Protein AF-A0A3D4NQU6-F1 (afdb_monomer)

Secondary structure (DSSP, 8-state):
-HHHHHHHHHHHHHHHHHTT-THHHHHTTSSS--HHHHHHTHHHHHTTSS---S---HHHH-HHHHHHHHHHHHHHTT--TTS--HHHHHHHHHHHHHHHT-

Radius of gyration: 20.2 Å; Cα contacts (8 Å, |Δi|>4): 55; chains: 1; bounding box: 48×26×55 Å

Foldseek 3Di:
DVVVQVVLLLVLLLCCVVVVNLLLLQLVQQPDDDNVCSVVCVVCVVVVVGDTHPDDDPCSVPNVNSVVVSVVVVVVVPDDCVPPDPVNVVVVVVVVVVVVVD

pLDDT: mean 89.77, std 8.93, range [49.81, 96.5]

Mean predicted aligned error: 6.53 Å

Solvent-accessible surface area (backbone atoms only — not comparable to full-atom values): 6031 Å² total; per-residue (Å²): 111,70,68,58,50,52,52,49,54,54,48,49,52,47,49,23,57,74,70,74,38,59,64,46,60,48,38,59,43,41,65,93,56,53,81,64,45,32,63,73,45,40,68,40,44,75,70,61,79,37,77,72,43,90,61,70,58,71,69,70,66,40,56,67,64,42,48,52,51,49,51,50,52,54,53,57,72,67,59,63,62,90,82,53,51,70,66,60,51,48,54,54,48,57,60,51,55,58,66,73,74,112

Structure (mmCIF, N/CA/C/O backbone):
data_AF-A0A3D4NQU6-F1
#
_entry.id   AF-A0A3D4NQU6-F1
#
loop_
_atom_site.group_PDB
_atom_site.id
_atom_site.type_symbol
_atom_site.label_atom_id
_atom_site.label_alt_id
_atom_site.label_comp_id
_atom_site.label_asym_id
_atom_site.label_entity_id
_atom_site.label_seq_id
_atom_site.pdbx_PDB_ins_code
_atom_site.Cartn_x
_atom_site.Cartn_y
_atom_site.Cartn_z
_atom_site.occupancy
_atom_site.B_iso_or_equiv
_atom_site.auth_seq_id
_atom_site.auth_comp_id
_atom_site.auth_asym_id
_atom_site.auth_atom_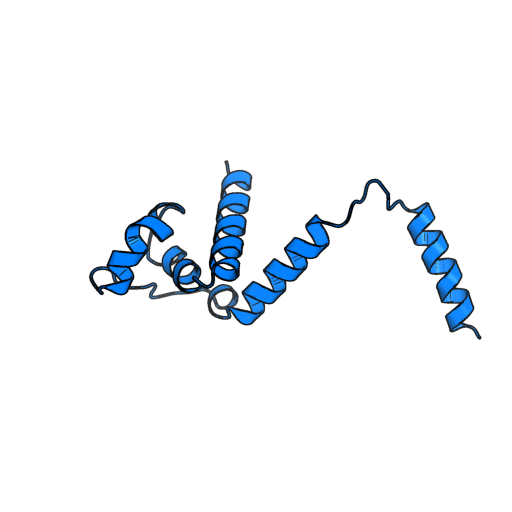id
_atom_site.pdbx_PDB_model_num
ATOM 1 N N . ALA A 1 1 ? -15.326 4.226 -13.384 1.00 73.81 1 ALA A N 1
ATOM 2 C CA . ALA A 1 1 ? -15.391 3.937 -11.933 1.00 73.81 1 ALA A CA 1
ATOM 3 C C . ALA A 1 1 ? -14.365 2.883 -11.499 1.00 73.81 1 ALA A C 1
ATOM 5 O O . ALA A 1 1 ? -13.530 3.198 -10.665 1.00 73.81 1 ALA A O 1
ATOM 6 N N . TYR A 1 2 ? -14.364 1.670 -12.073 1.00 90.25 2 TYR A N 1
ATOM 7 C CA . TYR A 1 2 ? -13.479 0.573 -11.637 1.00 90.25 2 TYR A CA 1
ATOM 8 C C . TYR A 1 2 ? -11.971 0.892 -11.706 1.00 90.25 2 TYR A C 1
ATOM 10 O O . TYR A 1 2 ? -11.275 0.768 -10.703 1.00 90.25 2 TYR A O 1
ATOM 18 N N . LEU A 1 3 ? -11.478 1.386 -12.851 1.00 94.31 3 LEU A N 1
ATOM 19 C CA . LEU A 1 3 ? -10.059 1.748 -13.020 1.00 94.31 3 LEU A CA 1
ATOM 20 C C . LEU A 1 3 ? -9.606 2.847 -12.052 1.00 94.31 3 LEU A C 1
ATOM 22 O O . LEU A 1 3 ? -8.492 2.811 -11.544 1.00 94.31 3 LEU A O 1
ATOM 26 N N . THR A 1 4 ? -10.488 3.798 -11.752 1.00 93.38 4 THR A N 1
ATOM 27 C CA . THR A 1 4 ? -10.232 4.841 -10.754 1.00 93.38 4 THR A CA 1
ATOM 28 C C . THR A 1 4 ? -10.038 4.238 -9.364 1.00 93.38 4 THR A C 1
ATOM 30 O O . THR A 1 4 ? -9.127 4.639 -8.648 1.00 93.38 4 THR A O 1
ATOM 33 N N . GLY A 1 5 ? -10.852 3.243 -8.997 1.00 93.06 5 GLY A N 1
ATOM 34 C CA . GLY A 1 5 ? -10.692 2.501 -7.746 1.00 93.06 5 GLY A CA 1
ATOM 35 C C . GLY A 1 5 ? -9.372 1.734 -7.692 1.00 93.06 5 GLY A C 1
ATOM 36 O O . GLY A 1 5 ? -8.655 1.830 -6.700 1.00 93.06 5 GLY A O 1
ATOM 37 N N . LEU A 1 6 ? -9.011 1.045 -8.780 1.00 93.81 6 LEU A N 1
ATOM 38 C CA . LEU A 1 6 ? -7.735 0.335 -8.894 1.00 93.81 6 LEU A CA 1
ATOM 39 C C . LEU A 1 6 ? -6.540 1.281 -8.712 1.00 93.81 6 LEU A C 1
ATOM 41 O O . LEU A 1 6 ? -5.649 1.000 -7.913 1.00 93.81 6 LEU A O 1
ATOM 45 N N . LEU A 1 7 ? -6.545 2.418 -9.413 1.00 93.81 7 LEU A N 1
ATOM 46 C CA . LEU A 1 7 ? -5.509 3.441 -9.278 1.00 93.81 7 LEU A CA 1
ATOM 47 C C . LEU A 1 7 ? -5.456 4.001 -7.856 1.00 93.81 7 LEU A C 1
ATOM 49 O O . LEU A 1 7 ? -4.367 4.175 -7.315 1.00 93.81 7 LEU A O 1
ATOM 53 N N . GLY A 1 8 ? -6.612 4.242 -7.235 1.00 95.44 8 GLY A N 1
ATOM 54 C CA . GLY A 1 8 ? -6.707 4.723 -5.860 1.00 95.44 8 GLY A CA 1
ATOM 55 C C . GLY A 1 8 ? -6.090 3.754 -4.851 1.00 95.44 8 GLY A C 1
ATOM 56 O O . GLY A 1 8 ? -5.239 4.160 -4.063 1.00 95.44 8 GLY A O 1
ATOM 57 N N . VAL A 1 9 ? -6.457 2.469 -4.913 1.00 95.00 9 VAL A N 1
ATOM 58 C CA . VAL A 1 9 ? -5.880 1.423 -4.050 1.00 95.00 9 VAL A CA 1
ATOM 59 C C . VAL A 1 9 ? -4.377 1.312 -4.288 1.00 95.00 9 VAL A C 1
ATOM 61 O O . VAL A 1 9 ? -3.604 1.375 -3.338 1.00 95.00 9 VAL A O 1
ATOM 64 N N . HIS A 1 10 ? -3.941 1.213 -5.548 1.00 94.69 10 HIS A N 1
ATOM 65 C CA . HIS A 1 10 ? -2.519 1.098 -5.881 1.00 94.69 10 HIS A CA 1
ATOM 66 C C . HIS A 1 10 ? -1.705 2.295 -5.368 1.00 94.69 10 HIS A C 1
ATOM 68 O O . HIS A 1 10 ? -0.608 2.133 -4.834 1.00 94.69 10 HIS A O 1
ATOM 74 N N . THR A 1 11 ? -2.266 3.499 -5.488 1.00 94.62 11 THR A N 1
ATOM 75 C CA . THR A 1 11 ? -1.650 4.735 -4.995 1.00 94.62 11 THR A CA 1
ATOM 76 C C . THR A 1 11 ? -1.562 4.736 -3.475 1.00 94.62 11 THR A C 1
ATOM 78 O O . THR A 1 11 ? -0.503 5.046 -2.938 1.00 94.62 11 THR A O 1
ATOM 81 N N . LEU A 1 1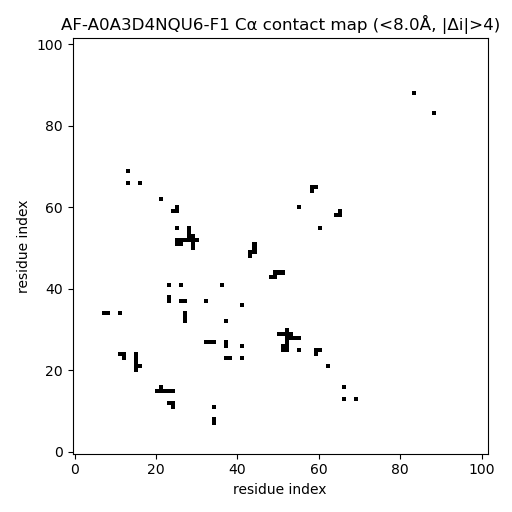2 ? -2.629 4.336 -2.778 1.00 95.25 12 LEU A N 1
ATOM 82 C CA . LEU A 1 12 ? -2.626 4.241 -1.320 1.00 95.25 12 LEU A CA 1
ATOM 83 C C . LEU A 1 12 ? -1.576 3.242 -0.825 1.00 95.25 12 LEU A C 1
ATOM 85 O O . LEU A 1 12 ? -0.791 3.591 0.050 1.00 95.25 12 LEU A O 1
ATOM 89 N N . LEU A 1 13 ? -1.494 2.050 -1.424 1.00 95.50 13 LEU A N 1
ATOM 90 C CA . LEU A 1 13 ? -0.481 1.049 -1.069 1.00 95.50 13 LEU A CA 1
ATOM 91 C C . LEU A 1 13 ? 0.943 1.593 -1.271 1.00 95.50 13 LEU A C 1
ATOM 93 O O . LEU A 1 13 ? 1.810 1.422 -0.417 1.00 95.50 13 LEU A O 1
ATOM 97 N N . ARG A 1 14 ? 1.180 2.302 -2.382 1.00 93.69 14 ARG A N 1
ATOM 98 C CA . ARG A 1 14 ? 2.468 2.941 -2.675 1.00 93.69 14 ARG A CA 1
ATOM 99 C C . ARG A 1 14 ? 2.829 4.014 -1.651 1.00 93.69 14 ARG A C 1
ATOM 101 O O . ARG A 1 14 ? 3.969 4.040 -1.195 1.00 93.69 14 ARG A O 1
ATOM 108 N N . ILE A 1 15 ? 1.884 4.887 -1.304 1.00 94.56 15 ILE A N 1
ATOM 109 C CA . ILE A 1 15 ? 2.084 5.950 -0.311 1.00 94.56 15 ILE A CA 1
ATOM 110 C C . ILE A 1 15 ? 2.340 5.342 1.071 1.00 94.56 15 ILE A C 1
ATOM 112 O O . ILE A 1 15 ? 3.297 5.737 1.724 1.00 94.56 15 ILE A O 1
ATOM 116 N N . ALA A 1 16 ? 1.557 4.339 1.475 1.00 94.88 16 ALA A N 1
ATOM 117 C CA . ALA A 1 16 ? 1.708 3.656 2.758 1.00 94.88 16 ALA A CA 1
ATOM 118 C C . ALA A 1 16 ? 3.117 3.071 2.943 1.00 94.88 16 ALA A C 1
ATOM 120 O O . ALA A 1 16 ? 3.732 3.263 3.988 1.00 94.88 16 ALA A O 1
ATOM 121 N N . ILE A 1 17 ? 3.670 2.415 1.916 1.00 93.00 17 ILE A N 1
ATOM 122 C CA . ILE A 1 17 ? 5.042 1.891 1.986 1.00 93.00 17 ILE A CA 1
ATOM 123 C C . ILE A 1 17 ? 6.082 3.015 1.942 1.00 93.00 17 ILE A C 1
ATOM 125 O O . ILE A 1 17 ? 7.024 2.996 2.731 1.00 93.00 17 ILE A O 1
ATOM 129 N N . ARG A 1 18 ? 5.920 4.001 1.049 1.00 92.25 18 ARG A N 1
ATOM 130 C CA . ARG A 1 18 ? 6.860 5.127 0.911 1.00 92.25 18 ARG A CA 1
ATOM 131 C C . ARG A 1 18 ? 6.988 5.931 2.205 1.00 92.25 18 ARG A C 1
ATOM 133 O O . ARG A 1 18 ? 8.095 6.304 2.575 1.00 92.25 18 ARG A O 1
ATOM 140 N N . ASP A 1 19 ? 5.868 6.180 2.875 1.00 94.62 19 ASP A N 1
ATOM 141 C CA . ASP A 1 19 ? 5.799 7.033 4.063 1.00 94.62 19 ASP A CA 1
ATOM 142 C C . ASP A 1 19 ? 6.037 6.234 5.362 1.00 94.62 19 ASP A C 1
ATOM 144 O O . ASP A 1 19 ? 5.863 6.767 6.455 1.00 94.62 19 ASP A O 1
ATOM 148 N N . ASN A 1 20 ? 6.459 4.965 5.255 1.00 93.12 20 ASN A N 1
ATOM 149 C CA . ASN A 1 20 ? 6.693 4.056 6.380 1.00 93.12 20 ASN A CA 1
ATOM 150 C C . ASN A 1 20 ? 5.464 3.903 7.302 1.00 93.12 20 ASN A C 1
ATOM 152 O O . ASN A 1 20 ? 5.581 3.869 8.525 1.00 93.12 20 ASN A O 1
ATOM 156 N N . ARG A 1 21 ? 4.280 3.809 6.686 1.00 94.44 21 ARG A N 1
ATOM 157 C CA . ARG A 1 21 ? 2.969 3.594 7.317 1.00 94.44 21 ARG A CA 1
ATOM 158 C C . ARG A 1 21 ? 2.332 2.269 6.844 1.00 94.44 21 ARG A C 1
ATOM 160 O O . ARG A 1 21 ? 1.232 2.281 6.279 1.00 94.44 21 ARG A O 1
ATOM 167 N N . PRO A 1 22 ? 3.016 1.113 6.966 1.00 91.81 22 PRO A N 1
ATOM 168 C CA . PRO A 1 22 ? 2.525 -0.153 6.422 1.00 91.81 22 PRO A CA 1
ATOM 169 C C . PRO A 1 22 ? 1.222 -0.646 7.068 1.00 91.81 22 PRO A C 1
ATOM 171 O O . PRO A 1 22 ? 0.489 -1.415 6.453 1.00 91.81 22 PRO A O 1
ATOM 174 N N . GLU A 1 23 ? 0.892 -0.197 8.275 1.00 93.19 23 GLU A N 1
ATOM 175 C CA . GLU A 1 23 ? -0.358 -0.527 8.959 1.00 93.19 23 GLU A CA 1
ATOM 176 C C . GLU A 1 23 ? -1.603 -0.074 8.180 1.00 93.19 23 GLU A C 1
ATOM 178 O O . GLU A 1 23 ? -2.629 -0.758 8.218 1.00 93.19 23 GLU A O 1
ATOM 183 N N . LEU A 1 24 ? -1.491 0.991 7.374 1.00 94.69 24 LEU A N 1
ATOM 184 C CA . LEU A 1 24 ? -2.566 1.452 6.489 1.00 94.69 24 LEU A CA 1
ATOM 185 C C . LEU A 1 24 ? -2.937 0.405 5.429 1.00 94.69 24 LEU A C 1
ATOM 187 O O . LEU A 1 24 ? -4.094 0.331 5.018 1.00 94.69 24 LEU A O 1
ATOM 191 N N . VAL A 1 25 ? -1.988 -0.443 5.012 1.00 94.56 25 VAL A N 1
ATOM 192 C CA . VAL A 1 25 ? -2.268 -1.575 4.113 1.00 94.56 25 VAL A CA 1
ATOM 193 C C . VAL A 1 25 ? -3.226 -2.552 4.787 1.00 94.56 25 VAL A C 1
ATOM 195 O O . VAL A 1 25 ? -4.178 -3.009 4.161 1.00 94.56 25 VAL A O 1
ATOM 198 N N . GLY A 1 26 ? -3.012 -2.838 6.072 1.00 92.88 26 GLY A N 1
ATOM 199 C CA . GLY A 1 26 ? -3.886 -3.711 6.852 1.00 92.88 26 GLY A CA 1
ATOM 200 C C . GLY A 1 26 ? -5.276 -3.109 7.053 1.00 92.88 26 GLY A C 1
ATOM 201 O O . GLY A 1 26 ? -6.280 -3.806 6.915 1.00 92.88 26 GLY A O 1
ATOM 202 N N . HIS A 1 27 ? -5.359 -1.806 7.327 1.00 93.75 27 HIS A N 1
ATOM 203 C CA . HIS A 1 27 ? -6.634 -1.125 7.576 1.00 93.75 27 HIS A CA 1
ATOM 204 C C . HIS A 1 27 ? -7.600 -1.197 6.383 1.00 93.75 27 HIS A C 1
ATOM 206 O O . HIS A 1 27 ? -8.808 -1.224 6.599 1.00 93.75 27 HIS A O 1
ATOM 212 N N . LEU A 1 28 ? -7.111 -1.339 5.143 1.00 93.00 28 LEU A N 1
ATOM 213 C CA . LEU A 1 28 ? -7.971 -1.581 3.971 1.00 93.00 28 LEU A CA 1
ATOM 214 C C . LEU A 1 28 ? -8.874 -2.813 4.121 1.00 93.00 28 LEU A C 1
ATOM 216 O O . LEU A 1 28 ? -9.936 -2.876 3.506 1.00 93.00 28 LEU A O 1
ATOM 220 N N . PHE A 1 29 ? -8.450 -3.790 4.921 1.00 93.31 29 PHE A N 1
ATOM 221 C CA . PHE A 1 29 ? -9.166 -5.044 5.142 1.00 93.31 29 PHE A CA 1
ATOM 222 C C . PHE A 1 29 ? -9.990 -5.037 6.438 1.00 93.31 29 PHE A C 1
ATOM 224 O O . PHE A 1 29 ? -10.614 -6.041 6.785 1.00 93.31 29 PHE A O 1
ATOM 231 N N . ALA A 1 30 ? -10.021 -3.917 7.167 1.00 93.56 30 ALA A N 1
ATOM 232 C CA . ALA A 1 30 ? -10.769 -3.766 8.412 1.00 93.56 30 ALA A CA 1
ATOM 233 C C . ALA A 1 30 ? -12.245 -3.402 8.148 1.00 93.56 30 ALA A C 1
ATOM 235 O O . ALA A 1 30 ? -12.738 -2.346 8.540 1.00 93.56 30 ALA A O 1
ATOM 236 N N . GLY A 1 31 ? -12.965 -4.292 7.459 1.00 89.56 31 GLY A N 1
ATOM 237 C CA . GLY A 1 31 ? -14.376 -4.105 7.113 1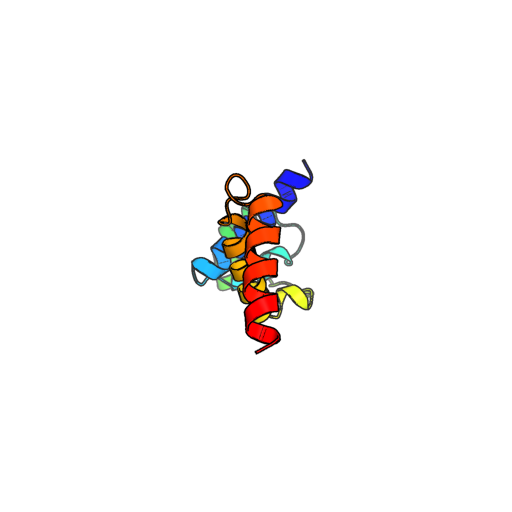.00 89.56 31 GLY A CA 1
ATOM 238 C C . GLY A 1 31 ? -14.587 -3.302 5.825 1.00 89.56 31 GLY A C 1
ATOM 239 O O . GLY A 1 31 ? -13.849 -3.453 4.856 1.00 89.56 31 GLY A O 1
ATOM 240 N N . ARG A 1 32 ? -15.645 -2.481 5.776 1.00 90.25 32 ARG A N 1
ATOM 241 C CA . ARG A 1 32 ? -16.016 -1.682 4.592 1.00 90.25 32 ARG A CA 1
ATOM 242 C C . ARG A 1 32 ? -15.556 -0.238 4.748 1.00 90.25 32 ARG A C 1
ATOM 244 O O . ARG A 1 32 ? -16.368 0.637 5.037 1.00 90.25 32 ARG A O 1
ATOM 251 N N . LEU A 1 33 ? -14.266 -0.005 4.552 1.00 91.31 33 LEU A N 1
ATOM 252 C CA . LEU A 1 33 ? -13.677 1.329 4.624 1.00 91.31 33 LEU A CA 1
ATOM 253 C C . LEU A 1 33 ? -13.460 1.917 3.233 1.00 91.31 33 LEU A C 1
ATOM 255 O O . LEU A 1 33 ? -13.136 1.206 2.280 1.00 91.31 33 LEU A O 1
ATOM 259 N N . SER A 1 34 ? -13.621 3.234 3.113 1.00 93.44 34 SER A N 1
ATOM 260 C CA . SER A 1 34 ? -13.092 3.954 1.959 1.00 93.44 34 SER A CA 1
ATOM 261 C C . SER A 1 34 ? -11.573 4.134 2.082 1.00 93.44 34 SER A C 1
ATOM 263 O O . SER A 1 34 ? -10.988 4.039 3.166 1.00 93.44 34 SER A O 1
ATOM 265 N N . LEU A 1 35 ? -10.915 4.470 0.968 1.00 94.31 35 LEU A N 1
ATOM 266 C CA . LEU A 1 35 ? -9.485 4.808 0.972 1.00 94.31 35 LEU A CA 1
ATOM 267 C C . LEU A 1 35 ? -9.174 5.961 1.943 1.00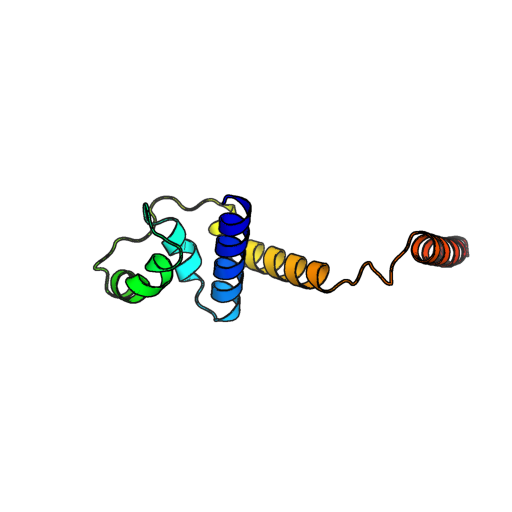 94.31 35 LEU A C 1
ATOM 269 O O . LEU A 1 35 ? -8.150 5.942 2.617 1.00 94.31 35 LEU A O 1
ATOM 273 N N . GLY A 1 36 ? -10.077 6.941 2.050 1.00 94.38 36 GLY A N 1
ATOM 274 C CA . GLY A 1 36 ? -9.932 8.060 2.982 1.00 94.38 36 GLY A CA 1
ATOM 275 C C . GLY A 1 36 ? -10.103 7.643 4.442 1.00 94.38 36 GLY A C 1
ATOM 276 O O . GLY A 1 36 ? -9.351 8.105 5.299 1.00 94.38 36 GLY A O 1
ATOM 277 N N . ASP A 1 37 ? -11.043 6.739 4.729 1.00 94.88 37 ASP A N 1
ATOM 278 C CA . ASP A 1 37 ? -11.277 6.236 6.090 1.00 94.88 37 ASP A CA 1
ATOM 279 C C . ASP A 1 37 ? -10.061 5.486 6.625 1.00 94.88 37 ASP A C 1
ATOM 281 O O . ASP A 1 37 ? -9.711 5.639 7.789 1.00 94.88 37 ASP A O 1
ATOM 285 N N . THR A 1 38 ? -9.366 4.757 5.753 1.00 93.38 38 THR A N 1
ATOM 286 C CA . THR A 1 38 ? -8.128 4.031 6.078 1.00 93.38 38 THR A CA 1
ATOM 287 C C . THR A 1 38 ? -7.089 4.942 6.748 1.00 93.38 38 THR A C 1
ATOM 289 O O . THR A 1 38 ? -6.404 4.525 7.676 1.00 93.38 38 THR A O 1
ATOM 292 N N . VAL A 1 39 ? -7.009 6.208 6.317 1.00 93.31 39 VAL A N 1
ATOM 293 C CA . VAL A 1 39 ? -6.098 7.220 6.876 1.00 93.31 39 VAL A CA 1
ATOM 294 C C . VAL A 1 39 ? -6.737 7.959 8.052 1.00 93.31 39 VAL A C 1
ATOM 296 O O . VAL A 1 39 ? -6.109 8.138 9.092 1.00 93.31 39 VAL A O 1
ATOM 299 N N . ARG A 1 40 ? -7.997 8.393 7.910 1.00 95.19 40 ARG A N 1
ATOM 300 C CA . ARG A 1 40 ? -8.699 9.202 8.924 1.00 95.19 40 ARG A CA 1
ATOM 301 C C . ARG A 1 40 ? -8.945 8.436 10.223 1.00 95.19 40 ARG A C 1
ATOM 303 O O . ARG A 1 40 ? -8.951 9.046 11.286 1.00 95.19 40 ARG A O 1
ATOM 310 N N . LEU A 1 41 ? -9.160 7.126 10.130 1.00 95.62 41 LEU A N 1
ATOM 311 C CA . LEU A 1 41 ? -9.438 6.252 11.267 1.00 95.62 41 LEU A CA 1
ATOM 312 C C . LEU A 1 41 ? -8.176 5.604 11.849 1.00 95.62 41 LEU A C 1
ATOM 314 O O . LEU A 1 41 ? -8.284 4.961 12.888 1.00 95.62 41 LEU A O 1
ATOM 318 N N . ALA A 1 42 ? -6.994 5.789 11.246 1.00 94.31 42 ALA A N 1
ATOM 319 C CA . ALA A 1 42 ? -5.740 5.211 11.742 1.00 94.31 42 ALA A CA 1
ATOM 320 C C . ALA A 1 42 ? -5.493 5.471 13.249 1.00 94.31 42 ALA A C 1
ATOM 322 O O . ALA A 1 42 ? -5.232 4.507 13.966 1.00 94.31 42 ALA A O 1
ATOM 323 N N . PRO A 1 43 ? -5.720 6.687 13.799 1.00 95.62 43 PRO A N 1
ATOM 324 C CA . PRO A 1 43 ? -5.561 6.920 15.241 1.00 95.62 43 PRO A CA 1
ATOM 325 C C . PRO A 1 43 ? -6.519 6.096 16.122 1.00 95.62 43 PRO A C 1
ATOM 327 O O . PRO A 1 43 ? -6.228 5.800 17.282 1.00 95.62 43 PRO A O 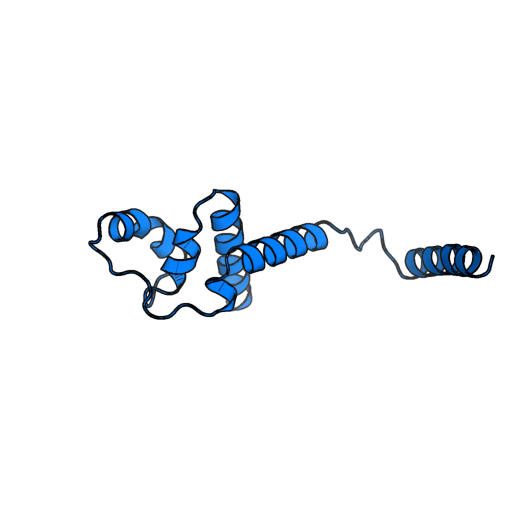1
ATOM 330 N N . LEU A 1 44 ? -7.687 5.716 15.594 1.00 96.19 44 LEU A N 1
ATOM 331 C CA . LEU A 1 44 ? -8.653 4.882 16.313 1.00 96.19 44 LEU A CA 1
ATOM 332 C C . LEU A 1 44 ? -8.242 3.404 16.320 1.00 96.19 44 LEU A C 1
ATOM 334 O O . LEU A 1 44 ? -8.532 2.702 17.285 1.00 96.19 44 LEU A O 1
ATOM 338 N N . PHE A 1 45 ? -7.536 2.939 15.287 1.00 95.00 45 PHE A N 1
ATOM 339 C CA . PHE A 1 45 ? -6.888 1.627 15.306 1.00 95.00 45 PHE A CA 1
ATOM 340 C C . PHE A 1 45 ? -5.688 1.615 16.261 1.00 95.00 45 PHE A C 1
ATOM 342 O O . PHE A 1 45 ? -5.557 0.695 17.062 1.00 95.00 45 PHE A O 1
ATOM 349 N N . GLU A 1 46 ? -4.852 2.659 16.231 1.00 92.31 46 GLU A N 1
ATOM 350 C CA . GLU A 1 46 ? -3.676 2.799 17.106 1.00 92.31 46 GLU A CA 1
ATOM 351 C C . GLU A 1 46 ? -4.060 2.851 18.597 1.00 92.31 46 GLU A C 1
ATOM 353 O O . GLU A 1 46 ? -3.376 2.272 19.438 1.00 92.31 46 GLU A O 1
ATOM 358 N N . SER A 1 47 ? -5.183 3.496 18.933 1.00 95.88 47 SER A N 1
ATOM 359 C CA . SER A 1 47 ? -5.707 3.558 20.309 1.00 95.88 47 SER A CA 1
ATOM 360 C C . SER A 1 47 ? -6.457 2.299 20.766 1.00 95.88 47 SER A C 1
ATOM 362 O O . SER A 1 47 ? -6.848 2.218 21.930 1.00 95.88 47 SER A O 1
ATOM 364 N N . GLY A 1 48 ? -6.681 1.324 19.878 1.00 94.50 48 GLY A N 1
ATOM 365 C CA . GLY A 1 48 ? -7.442 0.105 20.172 1.00 94.50 48 GLY A CA 1
ATOM 366 C C . GLY A 1 48 ? -8.964 0.288 20.213 1.00 94.50 48 GLY A C 1
ATOM 367 O O . GLY A 1 48 ? -9.676 -0.651 20.559 1.00 94.50 48 GLY A O 1
ATOM 368 N N . TRP A 1 49 ? -9.479 1.468 19.849 1.00 96.50 49 TRP A N 1
ATOM 369 C CA . TRP A 1 49 ? -10.921 1.714 19.716 1.00 96.50 49 TRP A CA 1
ATOM 370 C C . TRP A 1 49 ? -11.533 0.944 18.544 1.00 96.50 49 TRP A C 1
ATOM 372 O O . TRP A 1 49 ? -12.670 0.480 18.628 1.00 96.50 49 TRP A O 1
ATOM 382 N N . LEU A 1 50 ? -10.783 0.815 17.449 1.00 95.00 50 LEU A N 1
ATOM 383 C CA . LEU A 1 50 ? -11.139 -0.020 16.309 1.00 95.00 50 LEU A CA 1
ATOM 384 C C . LEU A 1 50 ? -10.302 -1.296 16.303 1.00 95.00 50 LEU A C 1
ATOM 386 O O . LEU A 1 50 ? -9.086 -1.269 16.485 1.00 95.00 50 LEU A O 1
ATOM 390 N N . GLN A 1 51 ? -10.962 -2.417 16.026 1.00 93.06 51 GLN A N 1
ATOM 391 C CA . GLN A 1 51 ? -10.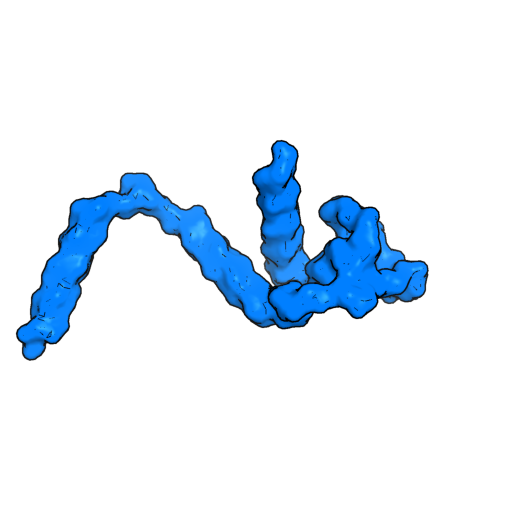294 -3.697 15.842 1.00 93.06 51 GLN A CA 1
ATOM 392 C C . GLN A 1 51 ? -9.688 -3.778 14.438 1.00 93.06 51 GLN A C 1
ATOM 394 O O . GLN A 1 51 ? -10.367 -3.505 13.450 1.00 93.06 51 GLN A O 1
ATOM 399 N N . GLY A 1 52 ? -8.421 -4.189 14.352 1.00 92.38 52 GLY A N 1
ATOM 400 C CA . GLY A 1 52 ? -7.734 -4.420 13.081 1.00 92.38 52 GLY A CA 1
ATOM 40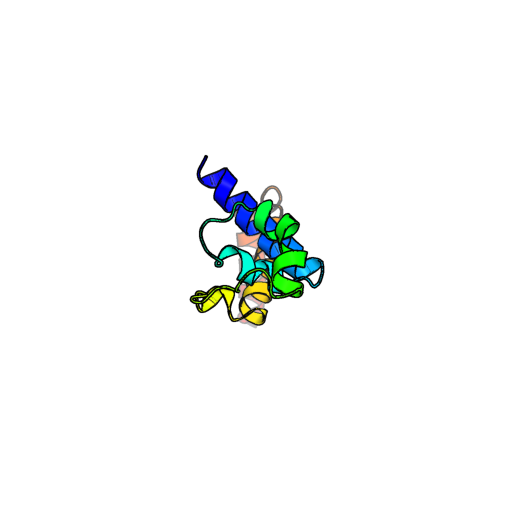1 C C . GLY A 1 52 ? -8.370 -5.525 12.216 1.00 92.38 52 GLY A C 1
ATOM 402 O O . GLY A 1 52 ? -9.303 -6.213 12.643 1.00 92.38 52 GLY A O 1
ATOM 403 N N . PRO A 1 53 ? -7.866 -5.720 10.986 1.00 93.38 53 PRO A N 1
ATOM 404 C CA . PRO A 1 53 ? -8.398 -6.723 10.069 1.00 93.38 53 PRO A CA 1
ATOM 405 C C . PRO A 1 53 ? -8.223 -8.144 10.625 1.00 93.38 53 PRO A C 1
ATOM 407 O O . PRO A 1 53 ? -7.129 -8.534 11.026 1.00 93.38 53 PRO A O 1
ATOM 410 N N . VAL A 1 54 ? -9.293 -8.943 10.602 1.00 92.56 54 VAL A N 1
ATOM 411 C CA . VAL A 1 54 ? -9.237 -10.372 10.979 1.00 92.56 54 VAL A CA 1
ATOM 412 C C . VAL A 1 54 ? -8.683 -11.223 9.835 1.00 92.56 54 VAL A C 1
ATOM 414 O O . VAL A 1 54 ? -7.979 -12.203 10.063 1.00 92.56 54 VAL A O 1
ATOM 417 N N . HIS A 1 55 ? -8.983 -10.833 8.596 1.00 92.12 55 HIS A N 1
ATOM 418 C CA . HIS A 1 55 ? -8.554 -11.536 7.394 1.00 92.12 55 HIS A CA 1
ATOM 419 C C . HIS A 1 55 ? -7.796 -10.576 6.486 1.00 92.12 55 HIS A C 1
ATOM 421 O O . HIS A 1 55 ? -8.365 -9.612 5.978 1.00 92.12 55 HIS A O 1
ATOM 427 N N . VAL A 1 56 ? -6.516 -10.863 6.272 1.00 93.69 56 VAL A N 1
ATOM 428 C CA . VAL A 1 56 ? -5.660 -10.146 5.327 1.00 93.69 56 VAL A CA 1
ATOM 429 C C . VAL A 1 56 ? -5.199 -11.152 4.273 1.00 93.69 56 VAL A C 1
ATOM 431 O O . VAL A 1 56 ? -4.736 -12.228 4.647 1.00 93.69 56 VAL A O 1
ATOM 434 N N . PRO A 1 57 ? -5.325 -10.849 2.972 1.00 94.00 57 PRO A N 1
ATOM 435 C CA . PRO A 1 57 ? -4.799 -11.718 1.927 1.00 94.00 57 PRO A CA 1
ATOM 436 C C . PRO A 1 57 ? -3.282 -11.905 2.044 1.00 94.00 57 PRO A C 1
ATOM 438 O O . PRO A 1 57 ? -2.566 -10.945 2.331 1.00 94.00 57 PRO A O 1
ATOM 441 N N . ASP A 1 58 ? -2.775 -13.093 1.710 1.00 93.81 58 ASP A N 1
ATOM 442 C CA . ASP A 1 58 ? -1.342 -13.420 1.816 1.00 93.81 58 ASP A CA 1
ATOM 443 C C . ASP A 1 58 ? -0.435 -12.429 1.070 1.00 93.81 58 ASP A C 1
ATOM 445 O O . ASP A 1 58 ? 0.648 -12.076 1.539 1.00 93.81 58 ASP A O 1
ATOM 449 N N . TRP A 1 59 ? -0.893 -11.928 -0.082 1.00 92.56 59 TRP A N 1
ATOM 450 C CA . TRP A 1 59 ? -0.154 -10.940 -0.873 1.00 92.56 59 TRP A CA 1
ATOM 451 C C . TRP A 1 59 ? -0.014 -9.583 -0.168 1.00 92.56 59 TRP A C 1
ATOM 453 O O . TRP A 1 59 ? 0.949 -8.865 -0.429 1.00 92.56 59 TRP A O 1
ATOM 463 N N . ALA A 1 60 ? -0.967 -9.221 0.696 1.00 93.00 60 ALA A N 1
ATOM 464 C CA . ALA A 1 60 ? -0.981 -7.962 1.438 1.00 93.00 60 ALA A CA 1
ATOM 465 C C . ALA A 1 60 ? -0.300 -8.094 2.805 1.00 93.00 60 ALA A C 1
ATOM 467 O O . ALA A 1 60 ? 0.241 -7.116 3.317 1.00 93.00 60 ALA A O 1
ATO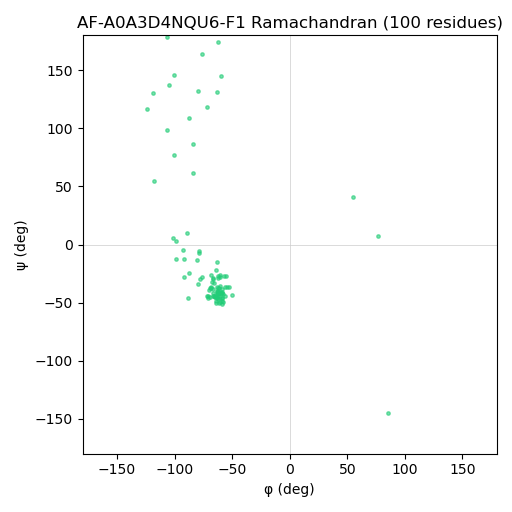M 468 N N . ALA A 1 61 ? -0.315 -9.299 3.384 1.00 92.75 61 ALA A N 1
ATOM 469 C CA . ALA A 1 61 ? 0.341 -9.599 4.649 1.00 92.75 61 ALA A CA 1
ATOM 470 C C . ALA A 1 61 ? 1.878 -9.572 4.530 1.00 92.75 61 ALA A C 1
ATOM 472 O O . ALA A 1 61 ? 2.559 -9.093 5.438 1.00 92.75 61 ALA A O 1
ATOM 473 N N . ASP A 1 62 ? 2.445 -10.034 3.406 1.00 94.75 62 ASP A N 1
ATOM 474 C CA . ASP A 1 62 ? 3.890 -9.937 3.159 1.00 94.75 62 ASP A CA 1
ATOM 475 C C . ASP A 1 62 ? 4.271 -8.569 2.569 1.00 94.75 62 ASP A C 1
ATOM 477 O O . ASP A 1 62 ? 4.403 -8.381 1.354 1.00 94.75 62 ASP A O 1
ATOM 481 N N . LEU A 1 63 ? 4.508 -7.606 3.462 1.00 92.19 63 LEU A N 1
ATOM 482 C CA . LEU A 1 63 ? 4.900 -6.238 3.109 1.00 92.19 63 LEU A CA 1
ATOM 483 C C . LEU A 1 63 ? 6.178 -6.163 2.265 1.00 92.19 63 LEU A C 1
ATOM 485 O O . LEU A 1 63 ? 6.332 -5.230 1.480 1.00 92.19 63 LEU A O 1
ATOM 489 N N . ARG A 1 64 ? 7.090 -7.138 2.377 1.00 93.38 64 ARG A N 1
ATOM 490 C CA . ARG A 1 64 ? 8.330 -7.157 1.581 1.00 93.38 64 ARG A CA 1
ATOM 491 C C . ARG A 1 64 ? 8.018 -7.467 0.125 1.00 93.38 64 ARG A C 1
ATOM 493 O O . ARG A 1 64 ? 8.498 -6.775 -0.771 1.00 93.38 64 ARG A O 1
ATOM 500 N N . ARG A 1 65 ? 7.175 -8.478 -0.112 1.00 94.06 65 ARG A N 1
ATOM 501 C CA . ARG A 1 65 ? 6.693 -8.818 -1.460 1.00 94.06 65 ARG A CA 1
ATOM 502 C C . ARG A 1 65 ? 5.877 -7.679 -2.050 1.00 94.06 65 ARG A C 1
ATOM 504 O O . ARG A 1 65 ? 6.038 -7.365 -3.229 1.00 94.06 65 ARG A O 1
ATOM 511 N N . LEU A 1 66 ? 5.032 -7.041 -1.244 1.00 94.62 66 LEU A N 1
ATOM 512 C CA . LEU A 1 66 ? 4.258 -5.887 -1.684 1.00 94.62 66 LEU A CA 1
ATOM 513 C C . LEU A 1 66 ? 5.170 -4.714 -2.076 1.00 94.62 66 LEU A C 1
ATOM 515 O O . LEU A 1 66 ? 5.016 -4.160 -3.163 1.00 94.62 66 LEU A O 1
ATOM 519 N N . ALA A 1 67 ? 6.160 -4.379 -1.245 1.00 93.62 67 ALA A N 1
ATOM 520 C CA . ALA A 1 67 ? 7.141 -3.335 -1.533 1.00 93.62 67 ALA A CA 1
ATOM 521 C C . ALA A 1 67 ? 7.924 -3.616 -2.820 1.00 93.62 67 ALA A C 1
ATOM 523 O O . ALA A 1 67 ? 8.038 -2.729 -3.664 1.00 93.62 67 ALA A O 1
ATOM 524 N N . ALA A 1 68 ? 8.401 -4.851 -3.008 1.00 94.94 68 ALA A N 1
ATOM 525 C CA . ALA A 1 68 ? 9.102 -5.259 -4.223 1.00 94.94 68 ALA A CA 1
ATOM 526 C C . ALA A 1 68 ? 8.229 -5.076 -5.476 1.00 94.94 68 ALA A C 1
ATOM 528 O O . ALA A 1 68 ? 8.673 -4.482 -6.459 1.00 94.94 68 ALA A O 1
ATOM 529 N N . ASN A 1 69 ? 6.962 -5.502 -5.424 1.00 94.56 69 ASN A N 1
ATOM 530 C CA . ASN A 1 69 ? 6.020 -5.320 -6.531 1.00 94.56 69 ASN A CA 1
ATOM 531 C C . ASN A 1 69 ? 5.740 -3.840 -6.826 1.00 94.56 69 ASN A C 1
ATOM 533 O O . ASN A 1 69 ? 5.705 -3.430 -7.986 1.00 94.56 69 ASN A O 1
ATOM 537 N N . LEU A 1 70 ? 5.559 -3.014 -5.794 1.00 93.88 70 LEU A N 1
ATOM 538 C CA . LEU A 1 70 ? 5.311 -1.581 -5.963 1.00 93.88 70 LEU A CA 1
ATOM 539 C C . LEU A 1 70 ? 6.540 -0.844 -6.503 1.00 93.88 70 LEU A C 1
ATOM 541 O O . LEU A 1 70 ? 6.387 0.062 -7.328 1.00 93.88 70 LEU A O 1
ATOM 545 N N . ALA A 1 71 ? 7.742 -1.234 -6.078 1.00 93.19 71 ALA A N 1
ATOM 546 C CA . ALA A 1 71 ? 9.000 -0.719 -6.606 1.00 93.19 71 ALA A CA 1
ATOM 547 C C . ALA A 1 71 ? 9.168 -1.086 -8.086 1.00 93.19 71 ALA A C 1
ATOM 549 O O . ALA A 1 71 ? 9.397 -0.199 -8.908 1.00 93.19 71 ALA A O 1
ATOM 550 N N . PHE A 1 72 ? 8.948 -2.356 -8.437 1.00 93.94 72 PHE A N 1
ATOM 551 C CA . PHE A 1 72 ? 8.967 -2.825 -9.822 1.00 93.94 72 PHE A CA 1
ATOM 552 C C . PHE A 1 72 ? 7.953 -2.069 -10.689 1.00 93.94 72 PHE A C 1
ATOM 554 O O . PHE A 1 72 ? 8.306 -1.495 -11.714 1.00 93.94 72 PHE A O 1
ATOM 561 N N . SER A 1 73 ? 6.707 -1.961 -10.229 1.00 92.12 73 SER A N 1
ATOM 562 C CA . SER A 1 73 ? 5.667 -1.188 -10.909 1.00 92.12 73 SER A CA 1
ATOM 563 C C . SER A 1 73 ? 6.046 0.293 -11.078 1.00 92.12 73 SER A C 1
ATOM 565 O O . SER A 1 73 ? 5.780 0.873 -12.128 1.00 92.12 73 SER A O 1
ATOM 567 N N . ALA A 1 74 ? 6.709 0.905 -10.084 1.00 90.06 74 ALA A N 1
ATOM 568 C CA . ALA A 1 74 ? 7.220 2.281 -10.188 1.00 90.06 74 ALA A CA 1
ATOM 569 C C . ALA A 1 74 ? 8.262 2.417 -11.293 1.00 90.06 74 ALA A C 1
ATOM 571 O O . ALA A 1 74 ? 8.272 3.401 -12.025 1.00 90.06 74 ALA A O 1
ATOM 572 N N . PHE A 1 75 ? 9.175 1.451 -11.348 1.00 91.75 75 PHE A N 1
ATOM 573 C CA . PHE A 1 75 ? 10.261 1.429 -12.306 1.00 91.75 75 PHE A CA 1
ATOM 574 C C . PHE A 1 75 ? 9.716 1.298 -13.729 1.00 91.75 75 PHE A C 1
ATOM 576 O O . PHE A 1 75 ? 10.017 2.145 -14.564 1.00 91.75 75 PHE A O 1
ATOM 583 N N . ILE A 1 76 ? 8.834 0.322 -13.972 1.00 90.88 76 ILE A N 1
ATOM 584 C CA . ILE A 1 76 ? 8.205 0.119 -15.284 1.00 90.88 76 ILE A CA 1
ATOM 585 C C . ILE A 1 76 ? 7.426 1.360 -15.728 1.00 90.88 76 ILE A C 1
ATOM 587 O O . ILE A 1 76 ? 7.561 1.784 -16.869 1.00 90.88 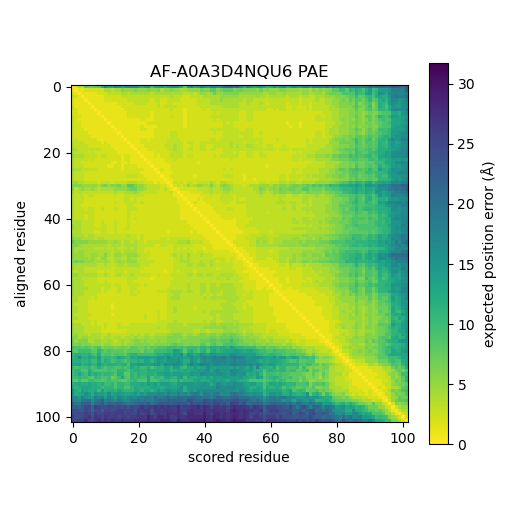76 ILE A O 1
ATOM 591 N N . ALA A 1 77 ? 6.681 2.009 -14.827 1.00 88.38 77 ALA A N 1
ATOM 592 C CA . ALA A 1 77 ? 5.935 3.227 -15.152 1.00 88.38 77 ALA A CA 1
ATOM 593 C C . ALA A 1 77 ? 6.822 4.424 -15.559 1.00 88.38 77 ALA A C 1
ATOM 595 O O . ALA A 1 77 ? 6.312 5.407 -16.092 1.00 88.38 77 ALA A O 1
ATOM 596 N N . ARG A 1 78 ? 8.137 4.372 -15.298 1.00 88.44 78 ARG A N 1
ATOM 597 C CA . ARG A 1 78 ? 9.106 5.399 -15.716 1.00 88.44 78 ARG A CA 1
ATOM 598 C C . ARG A 1 78 ? 9.753 5.102 -17.067 1.00 88.44 78 ARG A C 1
ATOM 600 O O . ARG A 1 78 ? 10.419 5.989 -17.601 1.00 88.44 78 ARG A O 1
ATOM 607 N N . ILE A 1 79 ? 9.595 3.890 -17.596 1.00 87.56 79 ILE A N 1
ATOM 608 C CA . ILE A 1 79 ? 10.118 3.518 -18.908 1.00 87.56 79 ILE A CA 1
ATOM 609 C C . ILE A 1 79 ? 9.273 4.227 -19.960 1.00 87.56 79 ILE A C 1
ATOM 611 O O . ILE A 1 79 ? 8.061 4.021 -20.042 1.00 87.56 79 ILE A O 1
ATOM 615 N N . LYS A 1 80 ? 9.912 5.087 -20.752 1.00 82.75 80 LYS A N 1
ATOM 616 C CA . LYS A 1 80 ? 9.222 5.788 -21.825 1.00 82.75 80 LYS A CA 1
ATOM 617 C C . LYS A 1 80 ? 9.247 4.932 -23.090 1.00 82.75 80 LYS A C 1
ATOM 619 O O . LYS A 1 80 ? 10.300 4.721 -23.683 1.00 82.75 80 LYS A O 1
ATOM 624 N N . LEU A 1 81 ? 8.084 4.401 -23.455 1.00 82.00 81 LEU A N 1
ATOM 625 C CA . LEU A 1 81 ? 7.912 3.551 -24.637 1.00 82.00 81 LEU A CA 1
ATOM 626 C C . LEU A 1 81 ? 7.829 4.349 -25.947 1.00 82.00 81 LEU A C 1
ATOM 628 O O . LEU A 1 81 ? 7.812 3.764 -27.016 1.00 82.00 81 LEU A O 1
ATOM 632 N N . ASP A 1 82 ? 7.773 5.676 -25.878 1.00 83.12 82 ASP A N 1
ATOM 633 C CA . ASP A 1 82 ? 7.860 6.563 -27.044 1.00 83.12 82 ASP A CA 1
ATOM 634 C C . ASP A 1 82 ? 9.256 6.561 -27.687 1.00 83.12 82 ASP A C 1
ATOM 636 O O . ASP A 1 82 ? 9.371 6.825 -28.878 1.00 83.12 82 ASP A O 1
ATOM 640 N N . VAL A 1 83 ? 10.302 6.263 -26.909 1.00 79.44 83 VAL A N 1
ATOM 641 C CA . VAL A 1 83 ? 11.696 6.153 -27.383 1.00 79.44 83 VAL A CA 1
ATOM 642 C C . VAL A 1 83 ? 12.105 4.693 -27.630 1.00 79.44 83 VAL A C 1
ATOM 644 O O . VAL A 1 83 ? 13.144 4.434 -28.227 1.00 79.44 83 VAL A O 1
ATOM 647 N N . LEU A 1 84 ? 11.310 3.730 -27.161 1.00 82.12 84 LEU A N 1
ATOM 648 C CA . LEU A 1 84 ? 11.579 2.302 -27.312 1.00 82.12 84 LEU A CA 1
ATOM 649 C C . LEU A 1 84 ? 10.623 1.724 -28.351 1.00 82.12 84 LEU A C 1
ATOM 651 O O . LEU A 1 84 ? 9.476 1.411 -28.034 1.00 82.12 84 LEU A O 1
ATOM 655 N N . ASP A 1 85 ? 11.102 1.570 -29.578 1.00 85.06 85 ASP A N 1
ATOM 656 C CA . ASP A 1 85 ? 10.380 0.878 -30.639 1.00 85.06 85 ASP A CA 1
ATOM 657 C C . ASP A 1 85 ? 10.995 -0.500 -30.938 1.00 85.06 85 ASP A C 1
ATOM 659 O O . ASP A 1 85 ? 11.956 -0.951 -30.305 1.00 85.06 85 ASP A O 1
ATOM 663 N N . LEU A 1 86 ? 10.373 -1.212 -31.879 1.00 87.56 86 LEU A N 1
ATOM 664 C CA . LEU A 1 86 ? 10.825 -2.541 -32.280 1.00 87.56 86 LEU A CA 1
ATOM 665 C C . LEU A 1 86 ? 12.192 -2.502 -32.967 1.00 87.56 86 LEU A C 1
ATOM 667 O O . LEU A 1 86 ? 12.937 -3.467 -32.841 1.00 87.56 86 LEU A O 1
ATOM 671 N N . GLU A 1 87 ? 12.537 -1.411 -33.650 1.00 88.12 87 GLU A N 1
ATOM 672 C CA . GLU A 1 87 ? 13.825 -1.276 -34.335 1.00 88.12 87 GLU A CA 1
ATOM 673 C C . GLU A 1 87 ? 14.962 -1.172 -33.314 1.00 88.12 87 GLU A C 1
ATOM 675 O O . GLU A 1 87 ? 15.950 -1.897 -33.417 1.00 88.12 87 GLU A O 1
ATOM 680 N N . VAL A 1 88 ? 14.781 -0.360 -32.268 1.00 86.56 88 VAL A N 1
ATOM 681 C CA . VAL A 1 88 ? 15.717 -0.260 -31.137 1.00 86.56 88 VAL A CA 1
ATOM 682 C C . VAL A 1 88 ? 15.865 -1.603 -30.418 1.00 86.56 88 VAL A C 1
ATOM 684 O O . VAL A 1 88 ? 16.975 -1.988 -30.051 1.00 86.56 88 VAL A O 1
ATOM 687 N N . LEU A 1 89 ? 14.763 -2.336 -30.226 1.00 87.50 89 LEU A N 1
ATOM 688 C CA . LEU A 1 89 ? 14.799 -3.657 -29.594 1.00 87.50 89 LEU A CA 1
ATOM 689 C C . LEU A 1 89 ? 15.578 -4.676 -30.442 1.00 87.50 89 LEU A C 1
ATOM 691 O O . LEU A 1 89 ? 16.381 -5.432 -29.898 1.00 87.50 89 LEU A O 1
ATOM 695 N N . MET A 1 90 ? 15.338 -4.700 -31.756 1.00 90.06 90 MET A N 1
ATOM 696 C CA . MET A 1 90 ? 16.023 -5.603 -32.683 1.00 90.06 90 MET A CA 1
ATOM 697 C C . MET A 1 90 ? 17.518 -5.287 -32.770 1.00 90.06 90 MET A C 1
ATOM 699 O O . MET A 1 90 ? 18.326 -6.196 -32.626 1.00 90.06 90 MET A O 1
ATOM 703 N N . ALA A 1 91 ? 17.892 -4.009 -32.887 1.00 88.69 91 ALA A N 1
ATOM 704 C CA . ALA A 1 91 ? 19.295 -3.594 -32.902 1.00 88.69 91 ALA A CA 1
ATOM 705 C C . ALA A 1 91 ? 20.044 -4.027 -31.627 1.00 88.69 91 ALA A C 1
ATOM 707 O O . ALA A 1 91 ? 21.156 -4.543 -31.701 1.00 88.69 91 ALA A O 1
ATOM 708 N N . PHE A 1 92 ? 19.412 -3.884 -30.456 1.00 87.44 92 PHE A N 1
ATOM 709 C CA . PHE A 1 92 ? 19.982 -4.350 -29.190 1.00 87.44 92 PHE A CA 1
ATOM 710 C C . PHE A 1 92 ? 20.174 -5.877 -29.147 1.00 87.44 92 PHE A C 1
ATOM 712 O O . PHE A 1 92 ? 21.177 -6.354 -28.610 1.00 87.44 92 PHE A O 1
ATOM 719 N N . ALA A 1 93 ? 19.218 -6.644 -29.684 1.00 85.88 93 ALA A N 1
ATOM 720 C CA . ALA A 1 93 ? 19.293 -8.104 -29.735 1.00 85.88 93 ALA A CA 1
ATOM 721 C C . ALA A 1 93 ? 20.416 -8.586 -30.668 1.00 85.88 93 ALA A C 1
ATOM 723 O O . ALA A 1 93 ? 21.200 -9.446 -30.266 1.00 85.88 93 ALA A O 1
ATOM 724 N N . ASP A 1 94 ? 20.542 -7.978 -31.850 1.00 88.62 94 ASP A N 1
ATOM 725 C CA . ASP A 1 94 ? 21.577 -8.304 -32.837 1.00 88.62 94 ASP A CA 1
ATOM 726 C C . ASP A 1 94 ? 22.996 -8.037 -32.287 1.00 88.62 94 ASP A C 1
ATOM 728 O O . ASP A 1 94 ? 23.905 -8.847 -32.482 1.00 88.62 94 ASP A O 1
ATOM 732 N N . GLU A 1 95 ? 23.192 -6.940 -31.539 1.00 81.69 95 GLU A N 1
ATOM 733 C CA . GLU A 1 95 ? 24.467 -6.629 -30.868 1.00 81.69 95 GLU A CA 1
ATOM 734 C C . GLU A 1 95 ? 24.855 -7.685 -29.817 1.00 81.69 95 GLU A C 1
ATOM 736 O O . GLU A 1 95 ? 26.030 -8.033 -29.692 1.00 81.69 95 GLU A O 1
ATOM 741 N N . HIS A 1 96 ? 23.884 -8.226 -29.076 1.00 75.38 96 HIS A N 1
ATOM 742 C CA . HIS A 1 96 ? 24.149 -9.182 -27.994 1.00 75.38 96 HIS A CA 1
ATOM 743 C C . HIS A 1 96 ? 24.214 -10.646 -28.464 1.00 75.38 96 HIS A C 1
ATOM 745 O O . HIS A 1 96 ? 24.888 -11.453 -27.823 1.00 75.38 96 HIS A O 1
ATOM 751 N N . GLU A 1 97 ? 23.576 -11.016 -29.581 1.00 71.75 97 GLU A N 1
ATOM 752 C CA . GLU A 1 97 ? 23.780 -12.333 -30.212 1.00 71.75 97 GLU A CA 1
ATOM 753 C C . GLU A 1 97 ? 25.196 -12.482 -30.793 1.00 71.75 97 GLU A C 1
ATOM 755 O O . GLU A 1 97 ? 25.773 -13.576 -30.751 1.00 71.75 97 GLU A O 1
ATOM 760 N N . ALA A 1 98 ? 25.781 -11.380 -31.276 1.00 60.00 98 ALA A N 1
ATOM 761 C CA . ALA A 1 98 ? 27.163 -11.338 -31.745 1.00 60.00 98 ALA A CA 1
ATOM 762 C C . ALA A 1 98 ? 28.177 -11.558 -30.605 1.00 60.00 98 ALA A C 1
ATOM 764 O O . ALA A 1 98 ? 29.158 -12.274 -30.797 1.00 60.00 98 ALA A O 1
ATOM 765 N N . ASP A 1 99 ? 27.910 -11.011 -29.415 1.00 58.66 99 ASP A N 1
ATOM 766 C CA . ASP A 1 99 ? 28.766 -11.146 -28.224 1.00 58.66 99 ASP A CA 1
ATOM 767 C C . ASP A 1 99 ? 28.638 -12.529 -27.549 1.00 58.66 99 ASP A C 1
ATOM 769 O O . ASP A 1 99 ? 29.584 -13.022 -26.941 1.00 58.66 99 ASP A O 1
ATOM 773 N N . ALA A 1 100 ? 27.483 -13.194 -27.680 1.00 58.12 100 ALA A N 1
ATOM 774 C CA . ALA A 1 100 ? 27.256 -14.547 -27.157 1.00 58.12 100 ALA A CA 1
ATOM 775 C C . ALA A 1 100 ? 27.829 -15.671 -28.048 1.00 58.12 100 ALA A C 1
ATOM 777 O O . ALA A 1 100 ? 27.900 -16.822 -27.611 1.00 58.12 100 ALA A O 1
ATOM 778 N N . SER A 1 101 ? 28.210 -15.351 -29.290 1.00 55.66 101 SER A N 1
ATOM 779 C CA . SER A 1 101 ? 28.780 -16.296 -30.265 1.00 55.66 101 SER A CA 1
ATOM 780 C C . SER A 1 101 ? 30.310 -16.200 -30.408 1.00 55.66 101 SER A C 1
ATOM 782 O O . SER A 1 101 ? 30.873 -16.874 -31.276 1.00 55.66 101 SER A O 1
ATOM 784 N N . ALA A 1 102 ? 30.974 -15.385 -29.580 1.00 49.81 102 ALA A N 1
ATOM 785 C CA . ALA A 1 102 ? 32.432 -15.250 -29.480 1.00 49.81 102 ALA A CA 1
ATOM 786 C C . ALA A 1 102 ? 32.999 -16.037 -28.284 1.00 49.81 102 ALA A C 1
ATOM 788 O O . ALA A 1 102 ? 34.128 -16.566 -28.421 1.00 49.81 102 ALA A O 1
#

Sequence (102 aa):
AYLTGLLGVHTLLRIAIRDNRPELVGHLFAGRLSLGDTVRLAPLFESGWLQGPVHVPDWAADLRRLAANLAFSAFIARIKLDVLDLEVLMAFADEHEADASA